Protein AF-A0A2H6EHC8-F1 (afdb_monomer_lite)

Sequence (96 aa):
MNQESFPLGSLIFFSTETGDAWVLDCEDELALCLAKDGEEQSFTIIDTPAQFSIDWNSNYYIVGEKFIIIEPSGKIRTIIGYPIMQILQTSKTENE

Structure (mmCIF, N/CA/C/O backbone):
data_AF-A0A2H6EHC8-F1
#
_entry.id   AF-A0A2H6EHC8-F1
#
loop_
_atom_site.group_PDB
_atom_site.id
_atom_site.type_symbol
_atom_site.label_atom_id
_atom_site.label_alt_id
_atom_site.label_comp_id
_atom_site.label_asym_id
_atom_site.label_entity_id
_atom_site.label_seq_id
_atom_site.pdbx_PDB_ins_code
_atom_site.Cartn_x
_atom_site.Cartn_y
_atom_site.Cartn_z
_atom_site.occupancy
_atom_site.B_iso_or_equiv
_atom_site.auth_seq_id
_atom_site.auth_comp_id
_atom_site.auth_asym_id
_atom_site.auth_atom_id
_atom_site.pdbx_PDB_model_num
ATOM 1 N N . MET A 1 1 ? -13.462 5.081 -36.101 1.00 46.38 1 MET A N 1
ATOM 2 C CA . MET A 1 1 ? -12.432 4.393 -35.302 1.00 46.38 1 MET A CA 1
ATOM 3 C C . MET A 1 1 ? -12.643 4.916 -33.898 1.00 46.38 1 MET A C 1
ATOM 5 O O . MET A 1 1 ? -12.404 6.095 -33.683 1.00 46.38 1 MET A O 1
ATOM 9 N N . ASN A 1 2 ? -13.288 4.133 -33.035 1.00 45.41 2 ASN A N 1
ATOM 10 C CA . ASN A 1 2 ? -13.578 4.578 -31.675 1.00 45.41 2 ASN A CA 1
ATOM 11 C C . ASN A 1 2 ? -12.261 4.510 -30.906 1.00 45.41 2 ASN A C 1
ATOM 13 O O . ASN A 1 2 ? -11.623 3.461 -30.884 1.00 45.41 2 ASN A O 1
ATOM 17 N N . GLN A 1 3 ? -11.812 5.651 -30.398 1.00 52.88 3 GLN A N 1
ATOM 18 C CA . GLN A 1 3 ? -10.645 5.726 -29.536 1.00 52.88 3 GLN A CA 1
ATOM 19 C C . GLN A 1 3 ? -11.118 5.266 -28.159 1.00 52.88 3 GLN A C 1
ATOM 21 O O . GLN A 1 3 ? -11.898 5.966 -27.520 1.00 52.88 3 GLN A O 1
ATOM 26 N N . GLU A 1 4 ? -10.735 4.059 -27.753 1.00 50.12 4 GLU A N 1
ATOM 27 C CA . GLU A 1 4 ? -10.940 3.634 -26.373 1.00 50.12 4 GLU A CA 1
ATOM 28 C C . GLU A 1 4 ? -9.905 4.371 -25.524 1.00 50.12 4 GLU A C 1
ATOM 30 O O . GLU A 1 4 ? -8.699 4.161 -25.662 1.00 50.12 4 GLU A O 1
ATOM 35 N N . SER A 1 5 ? -10.369 5.323 -24.721 1.00 51.75 5 SER A N 1
ATOM 36 C CA . SER A 1 5 ? -9.576 5.906 -23.649 1.00 51.75 5 SER A CA 1
ATOM 37 C C . SER A 1 5 ? -9.544 4.894 -22.510 1.00 51.75 5 SER A C 1
ATOM 39 O O . SER A 1 5 ? -10.570 4.658 -21.873 1.00 51.75 5 SER A O 1
ATOM 41 N N . PHE A 1 6 ? -8.388 4.281 -22.277 1.00 49.22 6 PHE A N 1
ATOM 42 C CA . PHE A 1 6 ? -8.139 3.585 -21.022 1.00 49.22 6 PHE A CA 1
ATOM 43 C C . PHE A 1 6 ? -7.905 4.654 -19.945 1.00 49.22 6 PHE A C 1
ATOM 45 O O . PHE A 1 6 ? -7.140 5.587 -20.220 1.00 49.22 6 PHE A O 1
ATOM 52 N N . PRO A 1 7 ? -8.574 4.578 -18.780 1.00 56.44 7 PRO A N 1
ATOM 53 C CA . PRO A 1 7 ? -8.222 5.427 -17.646 1.00 56.44 7 PRO A CA 1
ATOM 54 C C . PRO A 1 7 ? -6.729 5.262 -17.333 1.00 56.44 7 PRO A C 1
ATOM 56 O O . PRO A 1 7 ? -6.136 4.210 -17.593 1.00 56.44 7 PRO A O 1
ATOM 59 N N . LEU A 1 8 ? -6.084 6.338 -16.886 1.00 57.03 8 LEU A N 1
ATOM 60 C CA . LEU A 1 8 ? -4.708 6.234 -16.423 1.00 57.03 8 LEU A CA 1
ATOM 61 C C . LEU A 1 8 ? -4.788 5.655 -15.013 1.00 57.03 8 LEU A C 1
ATOM 63 O O . LEU A 1 8 ? -5.362 6.286 -14.136 1.00 57.03 8 LEU A O 1
ATOM 67 N N . GLY A 1 9 ? -4.204 4.477 -14.784 1.00 61.47 9 GLY A N 1
ATOM 68 C CA . GLY A 1 9 ? -4.188 3.872 -13.453 1.00 61.47 9 GLY A CA 1
ATOM 69 C C . GLY A 1 9 ? -3.797 4.884 -12.373 1.00 61.47 9 GLY A C 1
ATOM 70 O O . GLY A 1 9 ? -2.719 5.488 -12.418 1.00 61.47 9 GLY A O 1
ATOM 71 N N . SER A 1 10 ? -4.712 5.125 -11.430 1.00 79.81 10 SER A N 1
ATOM 72 C CA . SER A 1 10 ? -4.548 6.175 -10.428 1.00 79.81 10 SER A CA 1
ATOM 73 C C . SER A 1 10 ? -3.699 5.662 -9.271 1.00 79.81 10 SER A C 1
ATOM 75 O O . SER A 1 10 ? -4.180 4.969 -8.367 1.00 79.81 10 SER A O 1
ATOM 77 N N . LEU A 1 11 ? -2.413 6.014 -9.305 1.00 91.12 11 LEU A N 1
ATOM 78 C CA . LEU A 1 11 ? -1.514 5.791 -8.182 1.00 91.12 11 LEU A CA 1
ATOM 79 C C . LEU A 1 11 ? -1.734 6.851 -7.103 1.00 91.12 11 LEU A C 1
ATOM 81 O O . LEU A 1 11 ? -1.575 8.050 -7.347 1.00 91.12 11 LEU A O 1
ATOM 85 N N . ILE A 1 12 ? -2.029 6.410 -5.881 1.00 93.69 12 ILE A N 1
ATOM 86 C CA . ILE A 1 12 ? -2.111 7.292 -4.713 1.00 93.69 12 ILE A CA 1
ATOM 87 C C . ILE A 1 12 ? -0.850 7.144 -3.879 1.00 93.69 12 ILE A C 1
ATOM 89 O O . ILE A 1 12 ? -0.517 6.055 -3.421 1.00 93.69 12 ILE A O 1
ATOM 93 N N . PHE A 1 13 ? -0.208 8.275 -3.605 1.00 95.19 13 PHE A N 1
ATOM 94 C CA . PHE A 1 13 ? 0.888 8.384 -2.652 1.00 95.19 13 PHE A CA 1
ATOM 95 C C . PHE A 1 13 ? 0.381 9.112 -1.413 1.00 95.19 13 PHE A C 1
ATOM 97 O O . PHE A 1 13 ? -0.183 10.204 -1.520 1.00 95.19 13 PHE A O 1
ATOM 104 N N . PHE A 1 14 ? 0.586 8.533 -0.234 1.00 96.12 14 PHE A N 1
ATOM 105 C CA . PHE A 1 14 ? 0.282 9.218 1.019 1.00 96.12 14 PHE A CA 1
ATOM 106 C C . PHE A 1 14 ? 1.282 8.857 2.111 1.00 96.12 14 PHE A C 1
ATOM 108 O O . PHE A 1 14 ? 1.929 7.810 2.076 1.00 96.12 14 PHE A O 1
ATOM 115 N N . SER A 1 15 ? 1.368 9.735 3.105 1.00 97.56 15 SER A N 1
ATOM 116 C CA . SER A 1 15 ? 2.062 9.481 4.358 1.00 97.56 15 SER A CA 1
ATOM 117 C C . SER A 1 15 ? 1.200 9.888 5.548 1.00 97.56 15 SER A C 1
ATOM 119 O O . SER A 1 15 ? 0.199 10.596 5.403 1.00 97.56 15 SER A O 1
ATOM 121 N N . THR A 1 16 ? 1.570 9.411 6.731 1.00 96.88 16 THR A N 1
ATOM 122 C CA . THR A 1 16 ? 0.909 9.739 7.995 1.00 96.88 16 THR A CA 1
ATOM 123 C C . THR A 1 16 ? 1.854 10.468 8.938 1.00 96.88 16 THR A C 1
ATOM 125 O O . THR A 1 16 ? 3.076 10.376 8.824 1.00 96.88 16 THR A O 1
ATOM 128 N N . GLU A 1 17 ? 1.291 11.160 9.930 1.00 94.50 17 GLU A N 1
ATOM 129 C CA . GLU A 1 17 ? 2.077 11.804 10.993 1.00 94.50 17 GLU A CA 1
ATOM 130 C C . GLU A 1 17 ? 2.899 10.798 11.814 1.00 94.50 17 GLU A C 1
ATOM 132 O O . GLU A 1 17 ? 3.929 11.159 12.376 1.00 94.50 17 GLU A O 1
ATOM 137 N N . THR A 1 18 ? 2.473 9.531 11.864 1.00 91.88 18 THR A N 1
ATOM 138 C CA . THR A 1 18 ? 3.206 8.447 12.534 1.00 91.88 18 THR A CA 1
ATOM 139 C C . TH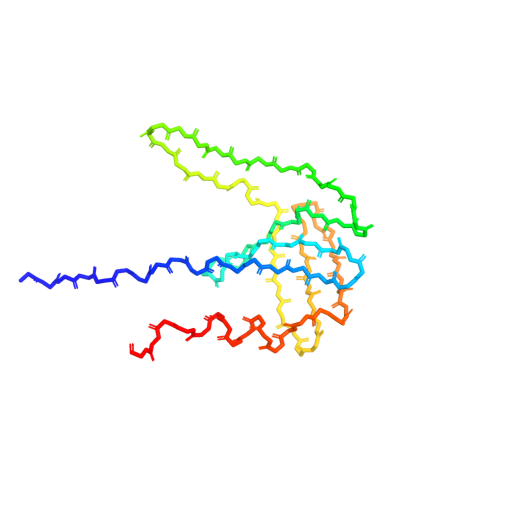R A 1 18 ? 4.403 7.939 11.729 1.00 91.88 18 THR A C 1
ATOM 141 O O . THR A 1 18 ? 5.163 7.128 12.242 1.00 91.88 18 THR A O 1
ATOM 144 N N . GLY A 1 19 ? 4.603 8.426 10.499 1.00 96.44 19 GLY A N 1
ATOM 145 C CA . GLY A 1 19 ? 5.753 8.080 9.661 1.00 96.44 19 GLY A CA 1
ATOM 146 C C . GLY A 1 19 ? 5.531 6.892 8.728 1.00 96.44 19 GLY A C 1
ATOM 147 O O . GLY A 1 19 ? 6.492 6.411 8.129 1.00 96.44 19 GLY A O 1
ATOM 148 N N . ASP A 1 20 ? 4.294 6.420 8.569 1.00 97.94 20 ASP A N 1
ATOM 149 C CA . ASP A 1 20 ? 3.989 5.436 7.534 1.00 97.94 20 ASP A CA 1
ATOM 150 C C . ASP A 1 20 ? 3.880 6.135 6.175 1.00 97.94 20 ASP A C 1
ATOM 152 O O . ASP A 1 20 ? 3.347 7.242 6.084 1.00 97.94 20 ASP A O 1
ATOM 156 N N . ALA A 1 21 ? 4.348 5.485 5.112 1.00 97.94 21 ALA A N 1
ATOM 157 C CA . ALA A 1 21 ? 4.213 5.960 3.739 1.00 97.94 21 ALA A CA 1
ATOM 158 C C . ALA A 1 21 ? 3.874 4.802 2.800 1.00 97.94 21 ALA A C 1
ATOM 160 O O . ALA A 1 21 ? 4.427 3.706 2.923 1.00 97.94 21 ALA A O 1
ATOM 161 N N . TRP A 1 22 ? 2.973 5.053 1.854 1.00 97.38 22 TRP A N 1
ATOM 162 C CA . TRP A 1 22 ? 2.416 4.031 0.972 1.00 97.38 22 TRP A CA 1
ATOM 163 C C . TRP A 1 22 ? 2.238 4.544 -0.456 1.00 97.38 22 TRP A C 1
ATOM 165 O O . TRP A 1 22 ? 1.956 5.726 -0.671 1.00 97.38 22 TRP A O 1
ATOM 175 N N . VAL A 1 23 ? 2.336 3.613 -1.406 1.00 96.44 23 VAL A N 1
ATOM 176 C CA . VAL A 1 23 ? 1.789 3.744 -2.763 1.00 96.44 23 VAL A CA 1
ATOM 177 C C . VAL A 1 23 ? 0.642 2.758 -2.909 1.00 96.44 23 VAL A C 1
ATOM 179 O O . VAL A 1 23 ? 0.789 1.596 -2.524 1.00 96.44 23 VAL A O 1
ATOM 182 N N . LEU A 1 24 ? -0.479 3.214 -3.459 1.00 95.88 24 LEU A N 1
ATOM 183 C CA . LEU A 1 24 ? -1.634 2.386 -3.786 1.00 95.88 24 LEU A CA 1
ATOM 184 C C . LEU A 1 24 ? -1.877 2.406 -5.287 1.00 95.88 24 LEU A C 1
ATOM 186 O O . LEU A 1 24 ? -1.858 3.479 -5.887 1.00 95.88 24 LEU A O 1
ATOM 190 N N . ASP A 1 25 ? -2.162 1.241 -5.846 1.00 93.25 25 ASP A N 1
ATOM 191 C CA . ASP A 1 25 ? -2.812 1.096 -7.139 1.00 93.25 25 ASP A CA 1
ATOM 192 C C . ASP A 1 25 ? -4.315 0.923 -6.908 1.00 93.25 25 ASP A C 1
ATOM 194 O O . ASP A 1 25 ? -4.753 -0.080 -6.336 1.00 93.25 25 ASP A O 1
ATOM 198 N N . CYS A 1 26 ? -5.104 1.926 -7.293 1.00 90.31 26 CYS A N 1
ATOM 199 C CA . CYS A 1 26 ? -6.542 1.914 -7.041 1.00 90.31 26 CYS A CA 1
ATOM 200 C C . CYS A 1 26 ? -7.324 1.009 -7.995 1.00 90.31 26 CYS A C 1
ATOM 202 O O . CYS A 1 26 ? -8.456 0.657 -7.667 1.00 90.31 26 CYS A O 1
ATOM 204 N N . GLU A 1 27 ? -6.769 0.677 -9.164 1.00 88.69 27 GLU A N 1
ATOM 205 C CA . GLU A 1 27 ? -7.460 -0.161 -10.148 1.00 88.69 27 GLU A CA 1
ATOM 206 C C . GLU A 1 27 ? -7.375 -1.634 -9.757 1.00 88.69 27 GLU A C 1
ATOM 208 O O . GLU A 1 27 ? -8.389 -2.332 -9.749 1.00 88.69 27 GLU A O 1
ATOM 213 N N . ASP A 1 28 ? -6.178 -2.074 -9.362 1.00 91.44 28 ASP A N 1
ATOM 214 C CA . ASP A 1 28 ? -5.896 -3.471 -9.016 1.00 91.44 28 ASP A CA 1
ATOM 215 C C . ASP A 1 28 ? -5.933 -3.752 -7.499 1.00 91.44 28 ASP A C 1
ATOM 217 O O . ASP A 1 28 ? -5.657 -4.870 -7.053 1.00 91.44 28 ASP A O 1
ATOM 221 N N . GLU A 1 29 ? -6.270 -2.745 -6.685 1.00 94.00 29 GLU A N 1
ATOM 222 C CA . GLU A 1 29 ? -6.314 -2.826 -5.216 1.00 94.00 29 GLU A CA 1
ATOM 223 C C . GLU A 1 29 ? -4.973 -3.296 -4.611 1.00 94.00 29 GLU A C 1
ATOM 225 O O . GLU A 1 29 ? -4.917 -4.070 -3.641 1.00 94.00 29 GLU A O 1
ATOM 230 N N . LEU A 1 30 ? -3.864 -2.830 -5.193 1.00 95.88 30 LEU A N 1
ATOM 231 C CA . LEU A 1 30 ? -2.505 -3.174 -4.775 1.00 95.88 30 LEU A CA 1
ATOM 232 C C . LEU A 1 30 ? -1.923 -2.093 -3.876 1.00 95.88 30 LEU A C 1
ATOM 234 O O . LEU A 1 30 ? -2.216 -0.907 -4.001 1.00 95.88 30 LEU A O 1
ATOM 238 N N . ALA A 1 31 ? -1.085 -2.509 -2.938 1.00 96.69 31 ALA A N 1
ATOM 239 C CA . ALA A 1 31 ? -0.408 -1.608 -2.027 1.00 96.69 31 ALA A CA 1
ATOM 240 C C . ALA A 1 31 ? 1.062 -1.981 -1.889 1.00 96.69 31 ALA A C 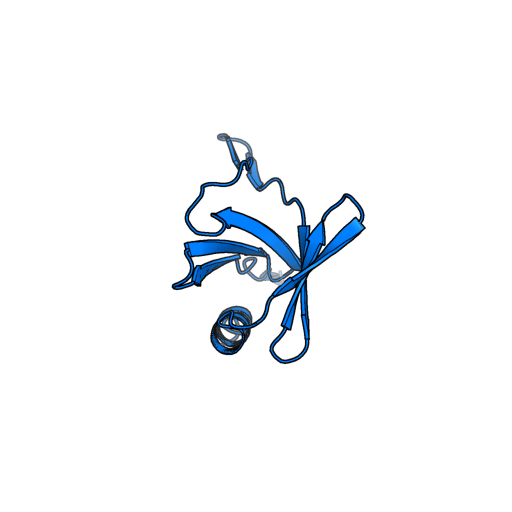1
ATOM 242 O O . ALA A 1 31 ? 1.435 -3.155 -1.850 1.00 96.69 31 ALA A O 1
ATOM 243 N N . LEU A 1 32 ? 1.888 -0.951 -1.745 1.00 97.25 32 LEU A N 1
ATOM 244 C CA . LEU A 1 32 ? 3.295 -1.067 -1.413 1.00 97.25 32 LEU A CA 1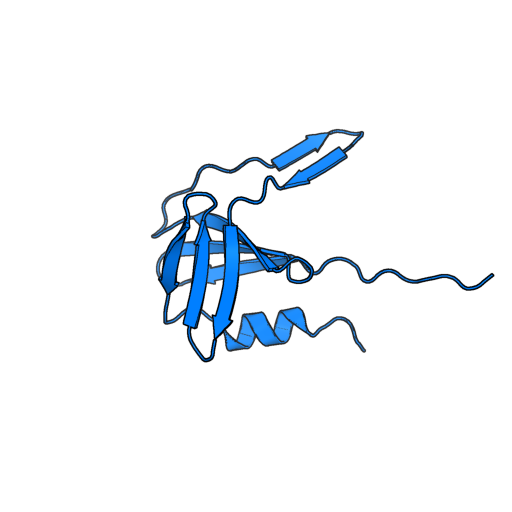
ATOM 245 C C . LEU A 1 32 ? 3.607 -0.119 -0.255 1.00 97.25 32 LEU A C 1
ATOM 247 O O . LEU A 1 32 ? 3.378 1.088 -0.342 1.00 97.25 32 LEU A O 1
ATOM 251 N N . CYS A 1 33 ? 4.130 -0.671 0.838 1.00 96.81 33 CYS A N 1
ATOM 252 C CA . CYS A 1 33 ? 4.618 0.124 1.960 1.00 96.81 33 CYS A CA 1
ATOM 253 C C . CYS A 1 33 ? 6.013 0.651 1.614 1.00 96.81 33 CYS A C 1
ATOM 255 O O . CYS A 1 33 ? 6.916 -0.143 1.364 1.00 96.81 33 CYS A O 1
ATOM 257 N N . LEU A 1 34 ? 6.176 1.974 1.590 1.00 97.56 34 LEU A N 1
ATOM 258 C CA . LEU A 1 34 ? 7.458 2.645 1.354 1.00 97.56 34 LEU A CA 1
ATOM 259 C C . LEU A 1 34 ? 8.202 2.908 2.663 1.00 97.56 34 LEU A C 1
ATOM 261 O O . LEU A 1 34 ? 9.421 2.778 2.728 1.00 97.56 34 LEU A O 1
ATOM 265 N N . ALA A 1 35 ? 7.459 3.276 3.707 1.00 98.06 35 ALA A N 1
ATOM 266 C CA . ALA A 1 35 ? 7.989 3.490 5.043 1.00 98.06 35 ALA A CA 1
ATOM 267 C C . ALA A 1 35 ? 6.983 3.026 6.092 1.00 98.06 35 ALA A C 1
ATOM 269 O O . ALA A 1 35 ? 5.769 3.113 5.885 1.00 98.06 35 ALA A O 1
ATOM 270 N N . LYS A 1 36 ? 7.499 2.558 7.224 1.00 96.19 36 LYS A N 1
ATOM 271 C CA . LYS A 1 36 ? 6.705 2.172 8.382 1.00 96.19 36 LYS A CA 1
ATOM 272 C C . LYS A 1 36 ? 7.320 2.755 9.645 1.00 96.19 36 L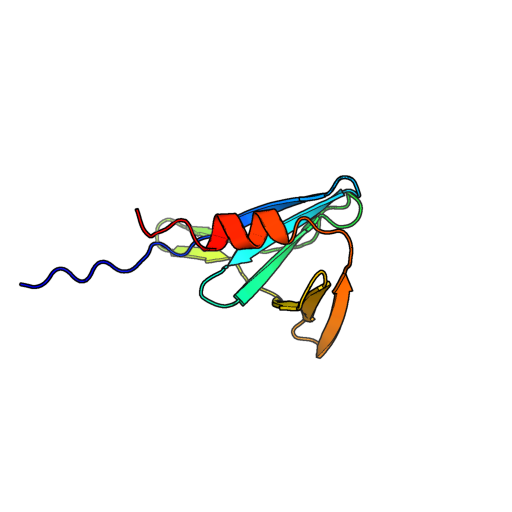YS A C 1
ATOM 274 O O . LYS A 1 36 ? 8.486 2.492 9.922 1.00 96.19 36 LYS A O 1
ATOM 279 N N . ASP A 1 37 ? 6.538 3.511 10.407 1.00 96.44 37 ASP A N 1
ATOM 280 C CA . ASP A 1 37 ? 6.980 4.208 11.620 1.00 96.44 37 ASP A CA 1
ATOM 281 C C . ASP A 1 37 ? 8.250 5.064 11.381 1.00 96.44 37 ASP A C 1
ATOM 283 O O . ASP A 1 37 ? 9.115 5.187 12.246 1.00 96.44 37 ASP A O 1
ATOM 287 N N . GLY A 1 38 ? 8.385 5.635 10.176 1.00 97.12 38 GLY A N 1
ATOM 288 C CA . GLY A 1 38 ? 9.542 6.424 9.739 1.00 97.12 38 GLY A CA 1
ATOM 289 C C . GLY A 1 38 ? 10.710 5.615 9.160 1.00 97.12 38 GLY A C 1
ATOM 290 O O . GLY A 1 38 ? 11.638 6.212 8.620 1.00 97.12 38 GLY A O 1
ATOM 291 N N . GLU A 1 39 ? 10.662 4.283 9.220 1.00 98.12 39 GLU A N 1
ATOM 292 C CA . GLU A 1 39 ? 11.706 3.397 8.698 1.00 98.12 39 GLU A CA 1
ATOM 293 C C . GLU A 1 39 ? 11.409 2.975 7.254 1.00 98.12 39 GLU A C 1
ATOM 295 O O . GLU A 1 39 ? 10.331 2.451 6.955 1.00 98.12 39 GLU A O 1
ATOM 300 N N . GLU A 1 40 ? 12.378 3.156 6.357 1.00 97.12 40 GLU A N 1
ATOM 301 C CA . GLU A 1 40 ? 12.285 2.725 4.957 1.00 97.12 40 GLU A CA 1
ATOM 302 C C . GLU A 1 40 ? 12.048 1.209 4.856 1.00 97.12 40 GLU A C 1
ATOM 304 O O . GLU A 1 40 ? 12.672 0.408 5.556 1.00 97.12 40 GLU A O 1
ATOM 309 N N . GLN A 1 41 ? 11.135 0.807 3.972 1.00 96.81 41 GLN A N 1
ATOM 310 C CA . GLN A 1 41 ? 10.876 -0.596 3.664 1.00 96.81 41 GLN A CA 1
ATOM 311 C C . GLN A 1 41 ? 11.581 -1.002 2.370 1.00 96.81 41 GLN A C 1
ATOM 313 O O . GLN A 1 41 ? 11.761 -0.201 1.461 1.00 96.81 41 GLN A O 1
ATOM 318 N N . SER A 1 42 ? 11.956 -2.275 2.257 1.00 95.38 42 SER A N 1
ATOM 319 C CA . SER A 1 42 ? 12.505 -2.799 1.004 1.00 95.38 42 SER A CA 1
ATOM 320 C C . SER A 1 42 ? 11.402 -2.980 -0.040 1.00 95.38 42 SER A C 1
ATOM 322 O O . SER A 1 42 ? 10.420 -3.683 0.204 1.00 95.38 42 SER A O 1
ATOM 324 N N . PHE A 1 43 ? 11.599 -2.402 -1.221 1.00 94.50 43 PHE A N 1
ATOM 325 C CA . PHE A 1 43 ? 10.723 -2.555 -2.379 1.00 94.50 43 PHE A CA 1
ATOM 326 C C . PHE A 1 43 ? 11.530 -2.542 -3.681 1.00 94.50 43 PHE A C 1
ATOM 328 O O . PHE A 1 43 ? 12.689 -2.125 -3.699 1.00 94.50 43 PHE A O 1
ATOM 335 N N . THR A 1 44 ? 10.910 -2.987 -4.775 1.00 94.12 44 THR A N 1
ATOM 336 C CA . THR A 1 44 ? 11.543 -3.012 -6.098 1.00 94.12 44 THR A CA 1
ATOM 337 C C . THR A 1 44 ? 10.736 -2.177 -7.082 1.00 94.12 44 THR A C 1
ATOM 339 O O . THR A 1 44 ? 9.548 -2.419 -7.293 1.00 94.12 44 THR A O 1
ATOM 342 N N . ILE A 1 45 ? 11.407 -1.213 -7.713 1.00 91.06 45 ILE A N 1
ATOM 343 C CA . ILE A 1 45 ? 10.914 -0.502 -8.893 1.00 91.06 45 ILE A CA 1
ATOM 344 C C . ILE 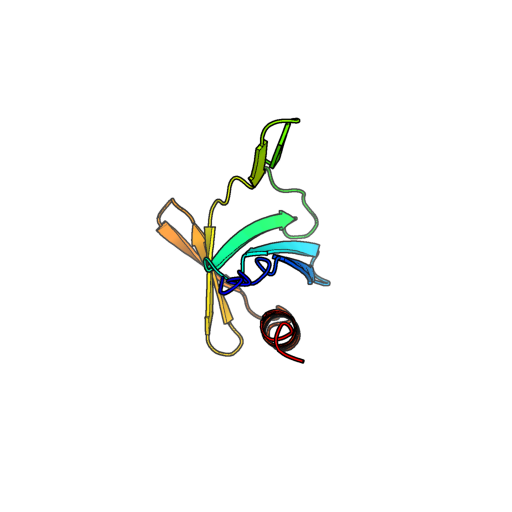A 1 45 ? 11.842 -0.874 -10.044 1.00 91.06 45 ILE A C 1
ATOM 346 O O . ILE A 1 45 ? 13.060 -0.713 -9.954 1.00 91.06 45 ILE A O 1
ATOM 350 N N . ILE A 1 46 ? 11.264 -1.402 -11.114 1.00 92.38 46 ILE A N 1
ATOM 351 C CA . ILE A 1 46 ? 11.965 -1.713 -12.353 1.00 92.38 46 ILE A CA 1
ATOM 352 C C . ILE A 1 46 ? 11.742 -0.525 -13.276 1.00 92.38 46 ILE A C 1
ATOM 354 O O . ILE A 1 46 ? 10.627 -0.316 -13.737 1.00 92.38 46 ILE A O 1
ATOM 358 N N . ASP A 1 47 ? 12.798 0.237 -13.535 1.00 92.25 47 ASP A N 1
ATOM 359 C CA . ASP A 1 47 ? 12.795 1.342 -14.491 1.00 92.25 47 ASP A CA 1
ATOM 360 C C . ASP A 1 47 ? 13.912 1.111 -15.512 1.00 92.25 47 ASP A C 1
ATOM 362 O O . ASP A 1 47 ? 15.108 1.192 -15.217 1.00 92.25 47 ASP A O 1
ATOM 366 N N . THR A 1 48 ? 13.510 0.725 -16.716 1.00 92.25 48 THR A N 1
ATOM 367 C CA . THR A 1 48 ? 14.390 0.484 -17.855 1.00 92.25 48 THR A CA 1
ATOM 368 C C . THR A 1 48 ? 13.799 1.162 -19.090 1.00 92.25 48 THR A C 1
ATOM 370 O O . THR A 1 48 ? 12.586 1.353 -19.163 1.00 92.25 48 THR A O 1
ATOM 373 N N . PRO A 1 49 ? 14.595 1.423 -20.144 1.00 94.38 49 PRO A N 1
ATOM 374 C CA . PRO A 1 49 ? 14.061 1.998 -21.381 1.00 94.38 49 PRO A CA 1
ATOM 375 C C . PRO A 1 49 ? 12.938 1.180 -22.042 1.00 94.38 49 PRO A C 1
ATOM 377 O O . PRO A 1 49 ? 12.217 1.709 -22.882 1.00 94.38 49 PRO A O 1
ATOM 380 N N . ALA A 1 50 ? 12.820 -0.111 -21.710 1.00 91.81 50 ALA A N 1
ATOM 381 C CA . ALA A 1 50 ? 11.831 -1.022 -22.278 1.00 91.81 50 ALA A CA 1
ATOM 382 C C . ALA A 1 50 ? 10.645 -1.314 -21.340 1.00 91.81 50 ALA A C 1
ATOM 384 O O . ALA A 1 50 ? 9.653 -1.877 -21.797 1.00 91.81 50 ALA A O 1
ATOM 385 N N . GLN A 1 51 ? 10.746 -0.984 -20.049 1.00 87.56 51 GLN A N 1
ATOM 386 C CA . GLN A 1 51 ? 9.772 -1.386 -19.034 1.00 87.56 51 GLN A CA 1
ATOM 387 C C . GLN A 1 51 ? 9.844 -0.480 -17.806 1.00 87.56 51 GLN A C 1
ATOM 389 O O . GLN A 1 51 ? 10.928 -0.269 -17.266 1.00 87.56 51 GLN A O 1
ATOM 394 N N . PHE A 1 52 ? 8.672 -0.074 -17.319 1.00 85.94 52 PHE A N 1
ATOM 395 C CA . PHE A 1 52 ? 8.475 0.515 -16.000 1.00 85.94 52 PHE A CA 1
ATOM 396 C C . PHE A 1 52 ? 7.470 -0.340 -15.214 1.00 85.94 52 PHE A C 1
ATOM 398 O O . PHE A 1 52 ? 6.367 -0.577 -15.706 1.00 85.94 52 PHE A O 1
ATOM 405 N N . SER A 1 53 ? 7.833 -0.837 -14.029 1.00 90.38 53 SER A N 1
ATOM 406 C CA . SER A 1 53 ? 6.919 -1.614 -13.179 1.00 90.38 53 SER A CA 1
ATOM 407 C C . SER A 1 53 ? 7.294 -1.568 -11.701 1.00 90.38 53 SER A C 1
ATOM 409 O O . SER A 1 53 ? 8.472 -1.586 -11.347 1.00 90.38 53 SER A O 1
ATOM 411 N N . ILE A 1 54 ? 6.281 -1.593 -10.841 1.00 92.31 54 ILE A N 1
ATOM 412 C CA . ILE A 1 54 ? 6.422 -1.733 -9.391 1.00 92.31 54 ILE A CA 1
ATOM 413 C C . ILE A 1 54 ? 6.185 -3.203 -9.032 1.00 92.31 54 ILE A C 1
ATOM 415 O O . ILE A 1 54 ? 5.220 -3.805 -9.502 1.00 92.31 54 ILE A O 1
ATOM 419 N N . ASP A 1 55 ? 7.063 -3.788 -8.216 1.00 94.69 55 ASP A N 1
ATOM 420 C CA . ASP A 1 55 ? 6.843 -5.124 -7.654 1.00 94.69 55 ASP A CA 1
ATOM 421 C C . ASP A 1 55 ? 5.904 -5.023 -6.444 1.00 94.69 55 ASP A C 1
ATOM 423 O O . ASP A 1 55 ? 6.327 -4.827 -5.299 1.00 94.69 55 ASP A O 1
ATOM 427 N N . TRP A 1 56 ? 4.603 -5.063 -6.723 1.00 95.62 56 TRP A N 1
ATOM 428 C CA . TRP A 1 56 ? 3.558 -4.987 -5.710 1.00 95.62 56 TRP A CA 1
ATOM 429 C C . TRP A 1 56 ? 3.584 -6.212 -4.798 1.00 95.62 56 TRP A C 1
ATOM 431 O O . TRP A 1 56 ? 3.579 -7.353 -5.258 1.00 95.62 56 TRP A O 1
ATOM 441 N N . ASN A 1 57 ? 3.557 -5.988 -3.484 1.00 95.75 57 ASN A N 1
ATOM 442 C CA . ASN A 1 57 ? 3.724 -7.057 -2.500 1.00 95.75 57 ASN A CA 1
ATOM 443 C C . ASN A 1 57 ? 2.605 -7.115 -1.458 1.00 95.75 57 ASN A C 1
ATOM 445 O O . ASN A 1 57 ? 2.806 -7.681 -0.384 1.00 95.75 57 ASN A O 1
ATOM 449 N N . SER A 1 58 ? 1.449 -6.510 -1.723 1.00 97.25 58 SER A N 1
ATOM 450 C CA . SER A 1 58 ? 0.259 -6.595 -0.875 1.00 97.25 58 SER A CA 1
ATOM 451 C C . SER A 1 58 ? -0.994 -6.186 -1.643 1.00 97.25 58 SER A C 1
ATOM 453 O O . SER A 1 58 ? -0.936 -5.337 -2.530 1.00 97.25 58 SER A O 1
ATOM 455 N N . ASN A 1 59 ? -2.136 -6.733 -1.234 1.00 97.88 59 ASN A N 1
ATOM 456 C CA . ASN A 1 59 ? -3.446 -6.164 -1.543 1.00 97.88 59 ASN A CA 1
ATOM 457 C C . ASN A 1 59 ? -3.904 -5.263 -0.395 1.00 97.88 59 ASN A C 1
ATOM 459 O O . ASN A 1 59 ? -3.535 -5.499 0.766 1.00 97.88 59 ASN A O 1
ATOM 463 N N . TYR A 1 60 ? -4.756 -4.286 -0.701 1.00 97.38 60 TYR A N 1
ATOM 464 C CA . TYR A 1 60 ? -5.430 -3.490 0.318 1.00 97.38 60 TYR A CA 1
ATOM 465 C C . TYR A 1 60 ? -6.944 -3.453 0.143 1.00 97.38 60 TYR A C 1
ATOM 467 O O . TYR A 1 60 ? -7.470 -3.566 -0.954 1.00 97.38 60 TYR A O 1
ATOM 475 N N . TYR A 1 61 ? -7.641 -3.245 1.257 1.00 96.31 61 TYR A N 1
ATOM 476 C CA . TYR A 1 61 ? -9.076 -2.992 1.277 1.00 96.31 61 TYR A CA 1
ATOM 477 C C . TYR A 1 61 ? -9.389 -1.881 2.266 1.00 96.31 61 TYR A C 1
ATOM 479 O O . TYR A 1 61 ? -8.799 -1.802 3.348 1.00 96.31 61 TYR A O 1
ATOM 487 N N . ILE A 1 62 ? -10.372 -1.055 1.926 1.00 95.69 62 ILE A N 1
ATOM 488 C CA . ILE A 1 62 ? -10.904 -0.035 2.826 1.00 95.69 62 ILE A CA 1
ATOM 489 C C . ILE A 1 62 ? -12.302 -0.460 3.268 1.00 95.69 62 ILE A C 1
ATOM 491 O O . ILE A 1 62 ? -13.208 -0.611 2.451 1.00 95.69 62 ILE A O 1
ATOM 495 N N . VAL A 1 63 ? -12.487 -0.638 4.578 1.00 96.12 63 VAL A N 1
ATOM 496 C CA . VAL A 1 63 ? -13.783 -1.004 5.170 1.00 96.12 63 VAL A CA 1
ATOM 497 C C . VAL A 1 63 ? -14.109 -0.043 6.305 1.00 96.12 63 VAL A C 1
ATOM 499 O O . VAL A 1 63 ? -13.581 -0.160 7.413 1.00 96.12 63 VAL A O 1
ATOM 502 N N . GLY A 1 64 ? -14.997 0.915 6.037 1.00 95.50 64 GLY A N 1
ATOM 503 C CA . GLY A 1 64 ? -15.251 2.023 6.960 1.00 95.50 64 GLY A CA 1
ATOM 504 C C . GLY A 1 64 ? -13.975 2.840 7.166 1.00 95.50 64 GLY A C 1
ATOM 505 O O . GLY A 1 64 ? -13.378 3.295 6.201 1.00 95.50 64 GLY A O 1
ATOM 506 N N . GLU A 1 65 ? -13.532 2.983 8.413 1.00 96.12 65 GLU A N 1
ATOM 507 C CA . GLU A 1 65 ? -12.294 3.701 8.775 1.00 96.12 65 GLU A CA 1
ATOM 508 C C . GLU A 1 65 ? -11.046 2.800 8.795 1.00 96.12 65 GLU A C 1
ATOM 510 O O . GLU A 1 65 ? -9.977 3.205 9.254 1.00 96.12 65 GLU A O 1
ATOM 515 N N . LYS A 1 66 ? -11.182 1.545 8.35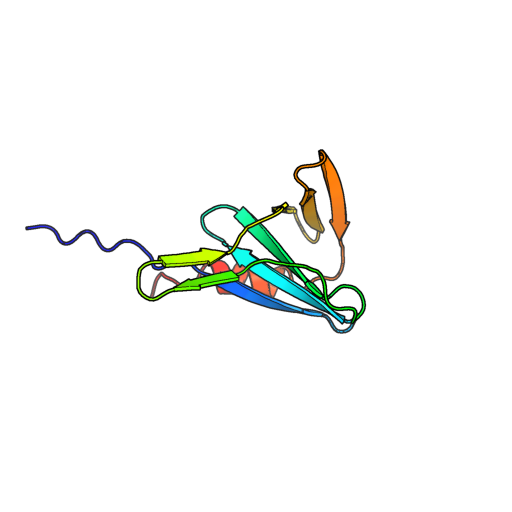3 1.00 97.44 66 LYS A N 1
ATOM 516 C CA . LYS A 1 66 ? -10.125 0.539 8.431 1.00 97.44 66 LYS A CA 1
ATOM 517 C C . LYS A 1 66 ? -9.376 0.446 7.116 1.00 97.44 66 LYS A C 1
ATOM 519 O O . LYS A 1 66 ? -9.989 0.163 6.089 1.00 97.44 66 LYS A O 1
ATOM 524 N N . PHE A 1 67 ? -8.059 0.578 7.190 1.00 97.50 67 PHE A N 1
ATOM 525 C CA . PHE A 1 67 ? -7.146 0.223 6.115 1.00 97.50 67 PHE A CA 1
ATOM 526 C C . PHE A 1 67 ? -6.628 -1.198 6.358 1.00 97.50 67 PHE A C 1
ATOM 528 O O . PHE A 1 67 ? -5.939 -1.460 7.346 1.00 97.50 67 PHE A O 1
ATOM 535 N N . ILE A 1 68 ? -7.019 -2.147 5.516 1.00 98.31 68 ILE A N 1
ATOM 536 C CA . ILE A 1 68 ? -6.682 -3.565 5.667 1.00 98.31 68 ILE A CA 1
ATOM 537 C C . ILE A 1 68 ? -5.622 -3.919 4.633 1.00 98.31 68 ILE A C 1
ATOM 539 O O . ILE A 1 68 ? -5.810 -3.632 3.461 1.00 98.31 68 ILE A O 1
ATOM 543 N N . ILE A 1 69 ? -4.543 -4.567 5.066 1.00 97.81 69 ILE A N 1
ATOM 544 C CA . ILE A 1 69 ? -3.464 -5.067 4.210 1.00 97.81 69 ILE A CA 1
ATOM 545 C C . ILE A 1 69 ? -3.421 -6.584 4.277 1.00 97.81 69 ILE A C 1
ATOM 547 O O . ILE A 1 69 ? -3.481 -7.150 5.373 1.00 97.81 69 ILE A O 1
ATOM 551 N N . ILE A 1 70 ? -3.259 -7.218 3.120 1.00 97.88 70 ILE A N 1
ATOM 552 C CA . ILE A 1 70 ? -3.033 -8.654 2.989 1.00 97.88 70 ILE A CA 1
ATOM 553 C C . ILE A 1 70 ? -1.712 -8.863 2.250 1.00 97.88 70 ILE A C 1
ATOM 555 O O . ILE A 1 70 ? -1.586 -8.526 1.076 1.00 97.88 70 ILE A O 1
ATOM 559 N N . GLU A 1 71 ? -0.724 -9.412 2.951 1.00 95.69 71 GLU A N 1
ATOM 560 C CA . GLU A 1 71 ? 0.566 -9.777 2.362 1.00 95.69 71 GLU A CA 1
ATOM 561 C C . GLU A 1 71 ? 0.475 -11.136 1.634 1.00 95.69 71 GLU A C 1
ATOM 563 O O . GLU A 1 71 ? -0.337 -11.981 2.024 1.00 95.69 71 GLU A O 1
ATOM 568 N N . PRO A 1 72 ? 1.377 -11.433 0.675 1.00 93.75 72 PRO A N 1
ATOM 569 C CA . PRO A 1 72 ? 1.477 -12.731 0.001 1.00 93.75 72 PRO A CA 1
ATOM 570 C C . PRO A 1 72 ? 1.616 -13.921 0.954 1.00 93.75 72 PRO A C 1
ATOM 572 O O . PRO A 1 72 ? 1.201 -15.032 0.641 1.00 93.75 72 PRO A O 1
ATOM 575 N N . SER A 1 73 ? 2.175 -13.690 2.146 1.00 95.00 73 SER A N 1
ATOM 576 C CA . SER A 1 73 ? 2.280 -14.688 3.215 1.00 95.00 73 SER A CA 1
ATOM 577 C C . SER A 1 73 ? 0.925 -15.100 3.817 1.00 95.00 73 SER A C 1
ATOM 579 O O . SER A 1 73 ? 0.867 -16.035 4.613 1.00 95.00 73 SER A O 1
ATOM 581 N N . GLY A 1 74 ? -0.158 -14.388 3.487 1.00 94.38 74 GLY A N 1
ATOM 582 C CA . GLY A 1 74 ? -1.471 -14.496 4.122 1.00 94.38 74 GLY A CA 1
ATOM 583 C C . GLY A 1 74 ? -1.589 -13.689 5.418 1.00 94.38 74 GLY A C 1
ATOM 584 O O . GLY A 1 74 ? -2.638 -13.710 6.063 1.00 94.38 74 GLY A O 1
ATOM 585 N N . LYS A 1 75 ? -0.536 -12.968 5.827 1.00 96.44 75 LYS A N 1
ATOM 586 C CA . LYS A 1 75 ? -0.588 -12.084 6.993 1.00 96.44 75 LYS A CA 1
ATOM 587 C C . LYS A 1 75 ? -1.517 -10.907 6.712 1.00 96.44 75 LYS A C 1
ATOM 589 O O . LYS A 1 75 ? -1.307 -10.150 5.768 1.00 96.44 75 LYS A O 1
ATOM 594 N N . ILE A 1 76 ? -2.501 -10.729 7.590 1.00 97.50 76 ILE A N 1
ATOM 595 C CA . ILE A 1 76 ? -3.460 -9.626 7.529 1.00 97.50 76 ILE A CA 1
ATOM 596 C C . ILE A 1 76 ? -3.109 -8.588 8.596 1.00 97.50 76 ILE A C 1
ATOM 598 O O . ILE A 1 76 ? -2.883 -8.931 9.760 1.00 97.50 76 ILE A O 1
ATOM 602 N N . ARG A 1 77 ? -3.093 -7.310 8.215 1.00 95.88 77 ARG A N 1
ATOM 603 C CA . ARG A 1 77 ? -3.016 -6.171 9.140 1.00 95.88 77 ARG A CA 1
ATOM 604 C C . ARG A 1 77 ? -4.242 -5.291 8.978 1.00 95.88 77 ARG A C 1
ATOM 606 O O . ARG A 1 77 ? -4.701 -5.060 7.869 1.00 95.88 77 ARG A O 1
ATOM 613 N N . THR A 1 78 ? -4.743 -4.766 10.086 1.00 97.62 78 THR A N 1
ATOM 614 C CA . THR A 1 78 ? -5.788 -3.742 10.096 1.00 97.62 78 THR A CA 1
ATOM 615 C C . THR A 1 78 ? -5.220 -2.502 10.758 1.00 97.62 78 THR A C 1
ATOM 617 O O . THR A 1 78 ? -4.759 -2.573 11.895 1.00 97.62 78 THR A O 1
ATOM 620 N N . ILE A 1 79 ? -5.249 -1.388 10.039 1.00 96.44 79 ILE A N 1
ATOM 621 C CA . ILE A 1 79 ? -4.701 -0.105 10.459 1.00 96.44 79 ILE A CA 1
ATOM 622 C C . ILE A 1 79 ? -5.851 0.894 10.562 1.00 96.44 79 ILE A C 1
ATOM 624 O O . ILE A 1 79 ? -6.739 0.933 9.709 1.00 96.44 79 ILE A O 1
ATOM 628 N N . ILE A 1 80 ? -5.850 1.668 11.643 1.00 96.06 80 ILE A N 1
ATOM 629 C CA . ILE A 1 80 ? -6.850 2.694 11.952 1.00 96.06 80 ILE A CA 1
ATOM 630 C C . ILE A 1 80 ? -6.129 4.036 12.050 1.00 96.06 80 ILE A C 1
ATOM 632 O O . ILE A 1 80 ? -4.995 4.084 12.519 1.00 96.06 80 ILE A O 1
ATOM 636 N N . GLY A 1 81 ? -6.796 5.115 11.640 1.00 94.62 81 GLY A N 1
ATOM 637 C CA . GLY A 1 81 ? -6.260 6.479 11.731 1.00 94.62 81 GLY A CA 1
ATOM 638 C C . GLY A 1 81 ? -5.531 6.960 10.475 1.00 94.62 81 GLY A C 1
ATOM 639 O O . GLY A 1 81 ? -5.060 8.091 10.444 1.00 94.62 81 GLY A O 1
ATOM 640 N N . TYR A 1 82 ? -5.469 6.138 9.427 1.00 96.19 82 TYR A N 1
ATOM 641 C CA . TYR A 1 82 ? -5.031 6.578 8.101 1.00 96.19 82 TYR A CA 1
ATOM 642 C C . TYR A 1 82 ? -6.058 7.534 7.465 1.00 96.19 82 TYR A C 1
ATOM 644 O O . TYR A 1 82 ? -7.242 7.471 7.813 1.00 96.19 82 TYR A O 1
ATOM 652 N N . PRO A 1 83 ? -5.646 8.403 6.519 1.00 95.31 83 PRO A N 1
ATOM 653 C CA . PRO A 1 83 ? -6.506 9.416 5.898 1.00 95.31 83 PRO A CA 1
ATOM 654 C C . PRO A 1 83 ? -7.473 8.809 4.861 1.00 95.31 83 PRO A C 1
ATOM 656 O O . PRO A 1 83 ? -7.430 9.123 3.672 1.00 95.31 83 PRO A O 1
ATOM 659 N N . ILE A 1 84 ? -8.359 7.913 5.308 1.00 95.19 84 ILE A N 1
ATOM 660 C CA . ILE A 1 84 ? -9.261 7.132 4.449 1.00 95.19 84 ILE A CA 1
ATOM 661 C C . ILE A 1 84 ? -10.141 8.021 3.569 1.00 95.19 84 ILE A C 1
ATOM 663 O O . ILE A 1 84 ? -10.315 7.729 2.389 1.00 95.19 84 ILE A O 1
ATOM 667 N N . MET A 1 85 ? -10.690 9.111 4.115 1.00 93.25 85 MET A N 1
ATOM 668 C CA . MET A 1 85 ? -11.562 9.994 3.334 1.00 93.25 85 MET A CA 1
ATOM 669 C C . MET A 1 85 ? -10.820 10.633 2.160 1.00 93.25 85 MET A C 1
ATOM 671 O O . MET A 1 85 ? -11.361 10.677 1.060 1.00 93.25 85 MET A O 1
ATOM 675 N N . GLN A 1 86 ? -9.585 11.082 2.379 1.00 92.88 86 GLN A N 1
ATOM 676 C CA . GLN A 1 86 ? -8.746 11.681 1.348 1.00 92.88 86 GLN A CA 1
ATOM 677 C C . GLN A 1 86 ? -8.346 10.638 0.303 1.00 92.88 86 GLN A C 1
ATOM 679 O O . GLN A 1 86 ? -8.460 10.910 -0.885 1.00 92.88 86 GLN A O 1
ATOM 684 N N . ILE A 1 87 ? -7.966 9.428 0.731 1.00 92.56 87 ILE A N 1
ATOM 685 C CA . ILE A 1 87 ? -7.652 8.317 -0.181 1.00 92.56 87 ILE A CA 1
ATOM 686 C C . ILE A 1 87 ? -8.850 8.027 -1.102 1.00 92.56 87 ILE A C 1
ATOM 688 O O . ILE A 1 87 ? -8.698 7.992 -2.319 1.00 92.56 87 ILE A O 1
ATOM 692 N N . LEU A 1 88 ? -10.058 7.899 -0.538 1.00 90.69 88 LEU A N 1
ATOM 693 C CA . LEU A 1 88 ? -11.284 7.621 -1.300 1.00 90.69 88 LEU A CA 1
ATOM 694 C C . LEU A 1 88 ? -11.757 8.787 -2.181 1.00 90.69 88 LEU A C 1
ATOM 696 O O . LEU A 1 88 ? -12.526 8.567 -3.116 1.00 90.69 88 LEU A O 1
ATOM 700 N N . GLN A 1 89 ? -11.396 10.026 -1.847 1.00 89.50 89 GLN A N 1
ATOM 701 C CA . GLN A 1 89 ? -11.670 11.191 -2.690 1.00 89.50 89 GLN A CA 1
ATOM 702 C C . GLN A 1 89 ? -10.724 11.201 -3.886 1.00 89.50 89 GLN A C 1
ATOM 704 O O . GLN A 1 89 ? -11.194 11.267 -5.017 1.00 89.50 89 GLN A O 1
ATOM 709 N N . THR A 1 90 ? -9.422 11.042 -3.640 1.00 87.44 90 THR A N 1
ATOM 710 C CA . THR A 1 90 ? -8.401 11.004 -4.691 1.00 87.44 90 THR A CA 1
ATOM 711 C C . THR A 1 90 ? -8.674 9.876 -5.685 1.00 87.44 90 THR A C 1
ATOM 713 O O . THR A 1 90 ? -8.658 10.132 -6.886 1.00 87.44 90 THR A O 1
ATOM 716 N N . SER A 1 91 ? -9.058 8.682 -5.212 1.00 80.69 91 SER A N 1
ATOM 717 C CA . SER A 1 91 ? -9.327 7.519 -6.075 1.00 80.69 91 SER A CA 1
ATOM 718 C C . SER A 1 91 ? -10.530 7.678 -7.018 1.00 80.69 91 SER A C 1
ATOM 720 O O . SER A 1 91 ? -10.729 6.846 -7.895 1.00 80.69 91 SER A O 1
ATOM 722 N N . LYS A 1 92 ? -11.371 8.708 -6.838 1.00 69.44 92 LYS A N 1
ATOM 723 C CA . LYS A 1 92 ? -12.568 8.965 -7.663 1.00 69.44 92 LYS A CA 1
ATOM 724 C C . LYS A 1 92 ? -12.370 10.054 -8.723 1.00 69.44 92 LYS A C 1
ATOM 726 O O . LYS A 1 92 ? -13.300 10.316 -9.481 1.00 69.44 92 LYS A O 1
ATOM 731 N N . THR A 1 93 ? -11.204 10.699 -8.772 1.00 55.53 93 THR A N 1
ATOM 732 C CA . THR A 1 93 ? -11.015 11.998 -9.455 1.00 55.53 93 THR A CA 1
ATOM 733 C C . THR A 1 93 ? -10.794 11.908 -10.978 1.00 55.53 93 THR A C 1
ATOM 735 O O . THR A 1 93 ? -10.320 12.862 -11.575 1.00 55.53 93 THR A O 1
ATOM 738 N N . GLU A 1 94 ? -11.167 10.816 -11.654 1.00 52.19 94 GLU A N 1
ATOM 739 C CA . GLU A 1 94 ? -11.010 10.698 -13.122 1.00 52.19 94 GLU A CA 1
ATOM 740 C C . GLU A 1 94 ? -12.284 10.980 -13.944 1.00 52.19 94 GLU A C 1
ATOM 742 O O . GLU A 1 94 ? -12.338 10.667 -15.128 1.00 52.19 94 GLU A O 1
ATOM 747 N N . ASN A 1 95 ? -13.319 11.595 -13.361 1.00 39.78 95 ASN A N 1
ATOM 748 C CA . ASN A 1 95 ? -14.544 11.936 -14.098 1.00 39.78 95 ASN A CA 1
ATOM 749 C C . ASN A 1 95 ? -14.975 13.399 -13.889 1.00 39.78 95 ASN A C 1
ATOM 751 O O . ASN A 1 95 ? -15.999 13.639 -13.250 1.00 39.78 95 ASN A O 1
ATOM 755 N N . GLU A 1 96 ? -14.231 14.361 -14.443 1.00 36.53 96 GLU A N 1
ATOM 756 C CA . GLU A 1 96 ? -14.741 15.709 -14.773 1.00 36.53 96 GLU A CA 1
ATOM 757 C C . GLU A 1 96 ? -14.238 16.176 -16.146 1.00 36.53 96 GLU A C 1
ATOM 759 O O . GLU A 1 96 ? -13.017 16.075 -16.406 1.00 36.53 96 GLU A O 1
#

Radius of gyration: 14.84 Å; chains: 1; bounding box: 30×30×48 Å

pLDDT: mean 88.26, std 15.76, range [36.53, 98.31]

Secondary structure (DSSP, 8-state):
-----PPPP-EEEEE-TTS-EEEEETTTTEEEEEEETTEEPP--EEEETTEEEE----EEEEETTEEEEE-TTS-EEEEESS-HHHHHHHTTTT--

Foldseek 3Di:
DDDDDDDDFQWDWDADPQQWTWIARLVQQFIDTQTDSVHGDDWDFDDDPVDTDTPTFWGWDDDPQWIWIQGPVRDIDTDGDPPVVVVVVSSVPRDD